Protein AF-A0A2X2J0G3-F1 (afdb_monomer)

Mean predicted aligned error: 9.88 Å

Radius of gyration: 25.61 Å; Cα contacts (8 Å, |Δi|>4): 111; chains: 1; bounding box: 82×56×40 Å

Structure (mmCIF, N/CA/C/O backbone):
data_AF-A0A2X2J0G3-F1
#
_entry.id   AF-A0A2X2J0G3-F1
#
loop_
_atom_site.group_PDB
_atom_site.id
_atom_site.type_symbol
_atom_site.label_atom_id
_atom_site.label_alt_id
_atom_site.label_comp_id
_atom_site.label_asym_id
_atom_site.label_entity_id
_atom_site.label_seq_id
_atom_site.pdbx_PDB_ins_code
_atom_site.Cartn_x
_atom_site.Cartn_y
_atom_site.Cartn_z
_atom_site.occupancy
_atom_site.B_iso_or_equiv
_atom_site.auth_seq_id
_atom_site.auth_comp_id
_atom_site.auth_asym_id
_atom_site.auth_atom_id
_atom_site.pdbx_PDB_model_num
ATOM 1 N N . MET A 1 1 ? 67.180 36.452 11.946 1.00 42.09 1 MET A N 1
ATOM 2 C CA . MET A 1 1 ? 66.125 35.489 12.324 1.00 42.09 1 MET A CA 1
ATOM 3 C C . MET A 1 1 ? 64.955 35.719 11.372 1.00 42.09 1 MET A C 1
ATOM 5 O O . MET A 1 1 ? 64.201 36.657 11.573 1.00 42.09 1 MET A O 1
ATOM 9 N N . ALA A 1 2 ? 64.909 34.993 10.252 1.00 42.19 2 ALA A N 1
ATOM 10 C CA . ALA A 1 2 ? 63.891 35.178 9.214 1.00 42.19 2 ALA A CA 1
ATOM 11 C C . ALA A 1 2 ? 62.786 34.133 9.412 1.00 42.19 2 ALA A C 1
ATOM 13 O O . ALA A 1 2 ? 63.055 32.936 9.338 1.00 42.19 2 ALA A O 1
ATOM 14 N N . LEU A 1 3 ? 61.569 34.586 9.722 1.00 46.97 3 LEU A N 1
ATOM 15 C CA . LEU A 1 3 ? 60.388 33.729 9.814 1.00 46.97 3 LEU A CA 1
ATOM 16 C C . LEU A 1 3 ? 59.965 33.305 8.400 1.00 46.97 3 LEU A C 1
ATOM 18 O O . LEU A 1 3 ? 59.556 34.143 7.598 1.00 46.97 3 LEU A O 1
ATOM 22 N N . ALA A 1 4 ? 60.039 32.008 8.105 1.00 52.12 4 ALA A N 1
ATOM 23 C CA . ALA A 1 4 ? 59.418 31.426 6.922 1.00 52.12 4 ALA A CA 1
ATOM 24 C C . ALA A 1 4 ? 57.933 31.172 7.217 1.00 52.12 4 ALA A C 1
ATOM 26 O O . ALA A 1 4 ? 57.590 30.349 8.065 1.00 52.12 4 ALA A O 1
ATOM 27 N N . VAL A 1 5 ? 57.046 31.890 6.529 1.00 58.69 5 VAL A N 1
ATOM 28 C CA . VAL A 1 5 ? 55.603 31.637 6.584 1.00 58.69 5 VAL A CA 1
ATOM 29 C C . VAL A 1 5 ? 55.309 30.434 5.688 1.00 58.69 5 VAL A C 1
ATOM 31 O O . VAL A 1 5 ? 55.321 30.547 4.463 1.00 58.69 5 VAL A O 1
ATOM 34 N N . LEU A 1 6 ? 55.072 29.266 6.290 1.00 61.06 6 LEU A N 1
ATOM 35 C CA . LEU A 1 6 ? 54.539 28.104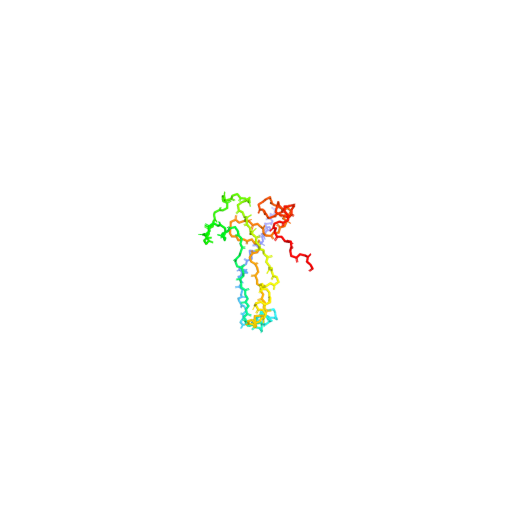 5.579 1.00 61.06 6 LEU A CA 1
ATOM 36 C C . LEU A 1 6 ? 53.076 28.393 5.205 1.00 61.06 6 LEU A C 1
ATOM 38 O O . LEU A 1 6 ? 52.182 28.336 6.048 1.00 61.06 6 LEU A O 1
ATOM 42 N N . GLY A 1 7 ? 52.831 28.728 3.939 1.00 58.75 7 GLY A N 1
ATOM 43 C CA . GLY A 1 7 ? 51.483 28.875 3.399 1.00 58.75 7 GLY A CA 1
ATOM 44 C C . GLY A 1 7 ? 50.775 27.522 3.323 1.00 58.75 7 GLY A C 1
ATOM 45 O O . GLY A 1 7 ? 51.077 26.703 2.452 1.00 58.75 7 GLY A O 1
ATOM 46 N N . ILE A 1 8 ? 49.822 27.289 4.226 1.00 64.56 8 ILE A N 1
ATOM 47 C CA . ILE A 1 8 ? 48.930 26.126 4.189 1.00 64.56 8 ILE A CA 1
ATOM 48 C C . ILE A 1 8 ? 48.006 26.289 2.977 1.00 64.56 8 ILE A C 1
ATOM 50 O O . ILE A 1 8 ? 47.096 27.116 2.982 1.00 64.56 8 ILE A O 1
ATOM 54 N N . HIS A 1 9 ? 48.237 25.502 1.928 1.00 62.34 9 HIS A N 1
ATOM 55 C CA . HIS A 1 9 ? 47.316 25.412 0.799 1.00 62.34 9 HIS A CA 1
ATOM 56 C C . HIS A 1 9 ? 46.135 24.523 1.198 1.00 62.34 9 HIS A C 1
ATOM 58 O O . HIS A 1 9 ? 46.204 23.298 1.110 1.00 62.34 9 HIS A O 1
ATOM 64 N N . VAL A 1 10 ? 45.038 25.139 1.642 1.00 64.88 10 VAL A N 1
ATOM 65 C CA . VAL A 1 10 ? 43.746 24.454 1.748 1.00 64.88 10 VAL A CA 1
ATOM 66 C C . VAL A 1 10 ? 43.229 24.251 0.324 1.00 64.88 10 VAL A C 1
ATOM 68 O O . VAL A 1 10 ? 42.676 25.161 -0.288 1.00 64.88 10 VAL A O 1
ATOM 71 N N . GLY A 1 11 ? 43.459 23.065 -0.237 1.00 63.66 11 GLY A N 1
ATOM 72 C CA . GLY A 1 11 ? 42.864 22.667 -1.508 1.00 63.66 11 GLY A CA 1
ATOM 73 C C . GLY A 1 11 ? 41.356 22.508 -1.344 1.00 63.66 11 GLY A C 1
ATOM 74 O O . GLY A 1 11 ? 40.889 21.459 -0.907 1.00 63.66 11 GLY A O 1
ATOM 75 N N . ALA A 1 12 ? 40.587 23.547 -1.671 1.00 68.38 12 ALA A N 1
ATOM 76 C CA . ALA A 1 12 ? 39.139 23.436 -1.789 1.00 68.38 12 ALA A CA 1
ATOM 77 C C . ALA A 1 12 ? 38.799 22.403 -2.879 1.00 68.38 12 ALA A C 1
ATOM 79 O O . ALA A 1 12 ? 39.356 22.452 -3.977 1.00 68.38 12 ALA A O 1
ATOM 80 N N . GLN A 1 13 ? 37.893 21.460 -2.596 1.00 68.81 13 GLN A N 1
ATOM 81 C CA . GLN A 1 13 ? 37.374 20.562 -3.628 1.00 68.81 13 GLN A CA 1
ATOM 82 C C . GLN A 1 13 ? 36.626 21.384 -4.685 1.00 68.81 13 GLN A C 1
ATOM 84 O O . GLN A 1 13 ? 35.538 21.894 -4.440 1.00 68.81 13 GLN A O 1
ATOM 89 N N . THR A 1 14 ? 37.210 21.512 -5.875 1.00 69.25 14 THR A N 1
ATOM 90 C CA . THR A 1 14 ? 36.686 22.324 -6.988 1.00 69.25 14 THR A CA 1
ATOM 91 C C . THR A 1 14 ? 35.613 21.622 -7.818 1.00 69.25 14 THR A C 1
ATOM 93 O O . THR A 1 14 ? 35.079 22.214 -8.755 1.00 69.25 14 THR A O 1
ATOM 96 N N . LYS A 1 15 ? 35.280 20.363 -7.511 1.00 77.00 15 LYS A N 1
ATOM 97 C CA . LYS A 1 15 ? 34.365 19.560 -8.324 1.00 77.00 15 LYS A CA 1
ATOM 98 C C . LYS A 1 15 ? 33.141 19.148 -7.515 1.00 77.00 15 LYS A C 1
ATOM 100 O O . LYS A 1 15 ? 33.214 18.244 -6.689 1.00 77.00 15 LYS A O 1
ATOM 105 N N . ALA A 1 16 ? 32.011 19.797 -7.785 1.00 80.12 16 ALA A N 1
ATOM 106 C CA . ALA A 1 16 ? 30.723 19.380 -7.249 1.00 80.12 16 ALA A CA 1
ATOM 107 C C . ALA A 1 16 ? 30.404 17.953 -7.726 1.00 80.12 16 ALA A C 1
ATOM 109 O O . ALA A 1 16 ? 30.372 17.680 -8.929 1.00 80.12 16 ALA A O 1
ATOM 110 N N . ILE A 1 17 ? 30.179 17.037 -6.783 1.00 84.62 17 ILE A N 1
ATOM 111 C CA . ILE A 1 17 ? 29.656 15.703 -7.078 1.00 84.62 17 ILE A CA 1
ATOM 112 C C . ILE A 1 17 ? 28.156 15.869 -7.309 1.00 84.62 17 ILE A C 1
ATOM 114 O O . ILE A 1 17 ? 27.369 15.915 -6.368 1.00 84.62 17 ILE A O 1
ATOM 118 N N . VAL A 1 18 ? 27.775 16.021 -8.574 1.00 88.69 18 VAL A N 1
ATOM 119 C CA . VAL A 1 18 ? 26.373 16.072 -8.991 1.00 88.69 18 VAL A CA 1
ATOM 120 C C . VAL A 1 18 ? 25.907 14.676 -9.410 1.00 88.69 18 VAL A C 1
ATOM 122 O O . VAL A 1 18 ? 26.701 13.913 -9.971 1.00 88.69 18 VAL A O 1
ATOM 125 N N . PRO A 1 19 ? 24.641 14.307 -9.159 1.00 88.12 19 PRO A N 1
ATOM 126 C CA . PRO A 1 19 ? 24.102 13.049 -9.653 1.00 88.12 19 PRO A CA 1
ATOM 127 C C . PRO A 1 19 ? 24.130 13.043 -11.187 1.00 88.12 19 PRO A C 1
ATOM 129 O O . PRO A 1 19 ? 23.548 13.912 -11.831 1.00 88.12 19 PRO A O 1
ATOM 132 N N . VAL A 1 20 ? 24.811 12.055 -11.774 1.00 89.00 20 VAL A N 1
ATOM 133 C CA . VAL A 1 20 ? 24.823 11.821 -13.224 1.00 89.00 20 VAL A CA 1
ATOM 134 C C . VAL A 1 20 ? 23.826 10.699 -13.535 1.00 89.00 20 VAL A C 1
ATOM 136 O O . VAL A 1 20 ? 24.036 9.573 -13.076 1.00 89.00 20 VAL A O 1
ATOM 139 N N . PRO A 1 21 ? 22.742 10.961 -14.286 1.00 89.56 21 PRO A N 1
ATOM 140 C CA . PRO A 1 21 ? 21.782 9.925 -14.653 1.00 89.56 21 PRO A CA 1
ATOM 141 C C . PRO A 1 21 ? 22.408 8.839 -15.537 1.00 89.56 21 PRO A C 1
ATOM 143 O O . PRO A 1 21 ? 23.242 9.120 -16.398 1.00 89.56 21 PRO A O 1
ATOM 146 N N . SER A 1 22 ? 21.962 7.592 -15.372 1.00 92.31 22 SER A N 1
ATOM 147 C CA . SER A 1 22 ? 22.320 6.510 -16.295 1.00 92.31 22 SER A CA 1
ATOM 148 C C . SER A 1 22 ? 21.475 6.582 -17.568 1.00 92.31 22 SER A C 1
ATOM 150 O O . SER A 1 22 ? 20.262 6.764 -17.501 1.00 92.31 22 SER A O 1
ATOM 152 N N . VAL A 1 23 ? 22.097 6.343 -18.725 1.00 95.44 23 VAL A N 1
ATOM 153 C CA . VAL A 1 23 ? 21.408 6.231 -20.027 1.00 95.44 23 VAL A CA 1
ATOM 154 C C . VAL A 1 23 ? 20.881 4.819 -20.319 1.00 95.44 23 VAL A C 1
ATOM 156 O O . VAL A 1 23 ? 20.272 4.583 -21.358 1.00 95.44 23 VAL A O 1
ATOM 159 N N . ARG A 1 24 ? 21.140 3.847 -19.433 1.00 95.94 24 ARG A N 1
ATOM 160 C CA . ARG A 1 24 ? 20.669 2.458 -19.560 1.00 95.94 24 ARG A CA 1
ATOM 161 C C . ARG A 1 24 ? 20.148 1.937 -18.219 1.00 95.94 24 ARG A C 1
ATOM 163 O O . ARG A 1 24 ? 20.749 2.245 -17.186 1.00 95.94 24 ARG A O 1
ATOM 170 N N . PRO A 1 25 ? 19.086 1.114 -18.209 1.00 96.62 25 PRO A N 1
ATOM 171 C CA . PRO A 1 25 ? 18.584 0.527 -16.977 1.00 96.62 25 PRO A CA 1
ATOM 172 C C . PRO A 1 25 ? 19.587 -0.481 -16.411 1.00 96.62 25 PRO A C 1
ATOM 174 O O . PRO A 1 25 ? 20.172 -1.268 -17.161 1.00 96.62 25 PRO A O 1
ATOM 177 N N . ASN A 1 26 ? 19.768 -0.493 -15.092 1.00 96.00 26 ASN A N 1
ATOM 178 C CA . ASN A 1 26 ? 20.514 -1.533 -14.383 1.00 96.00 26 ASN A CA 1
ATOM 179 C C . ASN A 1 26 ? 19.727 -2.863 -14.347 1.00 96.00 26 ASN A C 1
ATOM 181 O O . ASN A 1 26 ? 18.612 -2.956 -14.860 1.00 96.00 26 ASN A O 1
ATOM 185 N N . ALA A 1 27 ? 20.307 -3.916 -13.763 1.00 97.56 27 ALA A N 1
ATOM 186 C CA . ALA A 1 27 ? 19.674 -5.238 -13.722 1.00 97.56 27 ALA A CA 1
ATOM 187 C C . ALA A 1 27 ? 18.296 -5.235 -13.031 1.00 97.56 27 ALA A C 1
ATOM 189 O O . ALA A 1 27 ? 17.370 -5.863 -13.537 1.00 97.56 27 ALA A O 1
ATOM 190 N N . TYR A 1 28 ? 18.133 -4.475 -11.947 1.00 97.06 28 TYR A N 1
ATOM 191 C CA . TYR A 1 28 ? 16.878 -4.376 -11.196 1.00 97.06 28 TYR A CA 1
ATOM 192 C C . TYR A 1 28 ? 15.804 -3.591 -11.951 1.00 97.06 28 TYR A C 1
ATOM 194 O O . TYR A 1 28 ? 14.652 -4.007 -12.003 1.00 97.06 28 TYR A O 1
ATOM 202 N N . GLN A 1 29 ? 16.189 -2.495 -12.607 1.00 97.12 29 GLN A N 1
ATOM 203 C CA . GLN A 1 29 ? 15.285 -1.731 -13.470 1.00 97.12 29 GLN A CA 1
ATOM 204 C C . GLN A 1 29 ? 14.810 -2.581 -14.653 1.00 97.12 29 GLN A C 1
ATOM 206 O O . GLN A 1 29 ? 13.631 -2.561 -14.988 1.00 97.12 29 GLN A O 1
ATOM 211 N N . ARG A 1 30 ? 15.700 -3.383 -15.258 1.00 97.81 30 ARG A N 1
ATOM 212 C CA . ARG A 1 30 ? 15.311 -4.340 -16.307 1.00 97.81 30 ARG A CA 1
ATOM 213 C C . ARG A 1 30 ? 14.359 -5.408 -15.779 1.00 97.81 30 ARG A C 1
ATOM 215 O O . ARG A 1 30 ? 13.375 -5.692 -16.450 1.00 97.81 30 ARG A O 1
ATOM 222 N N . ALA A 1 31 ? 14.613 -5.948 -14.587 1.00 97.19 31 ALA A N 1
ATOM 223 C CA . ALA A 1 31 ? 13.713 -6.908 -13.953 1.00 97.19 31 ALA A CA 1
ATOM 224 C C . ALA A 1 31 ? 12.321 -6.304 -13.708 1.00 97.19 31 ALA A C 1
ATOM 226 O O . ALA A 1 31 ? 11.326 -6.951 -14.007 1.00 97.19 31 ALA A O 1
ATOM 227 N N . GLN A 1 32 ? 12.232 -5.052 -13.248 1.00 96.44 32 GLN A N 1
ATOM 228 C CA . GLN A 1 32 ? 10.953 -4.355 -13.076 1.00 96.44 32 GLN A CA 1
ATOM 229 C C . GLN A 1 32 ? 10.238 -4.107 -14.416 1.00 96.44 32 GLN A C 1
ATOM 231 O O . GLN A 1 32 ? 9.037 -4.336 -14.521 1.00 96.44 32 GLN A O 1
ATOM 236 N N . ILE A 1 33 ? 10.969 -3.695 -15.458 1.00 96.94 33 ILE A N 1
ATOM 237 C CA . ILE A 1 33 ? 10.431 -3.533 -16.822 1.00 96.94 33 ILE A CA 1
ATOM 238 C C . ILE A 1 33 ? 9.913 -4.868 -17.384 1.00 96.94 33 ILE A C 1
ATOM 240 O O . ILE A 1 33 ? 8.963 -4.889 -18.173 1.00 96.94 33 ILE A O 1
ATOM 244 N N . ASP A 1 34 ? 10.528 -5.989 -17.012 1.00 97.56 34 ASP A N 1
ATOM 245 C CA . ASP A 1 34 ? 10.092 -7.321 -17.429 1.00 97.56 34 ASP A CA 1
ATOM 246 C C . ASP A 1 34 ? 8.757 -7.730 -16.790 1.00 97.56 34 ASP A C 1
ATOM 248 O O . ASP A 1 34 ? 7.936 -8.357 -17.453 1.00 97.56 34 ASP A O 1
ATOM 252 N N . GLN A 1 35 ? 8.468 -7.262 -15.567 1.00 97.12 35 GLN A N 1
ATOM 253 C CA . GLN A 1 35 ? 7.183 -7.504 -14.894 1.00 97.12 35 GLN A CA 1
ATOM 254 C C . GLN A 1 35 ? 5.976 -6.860 -15.608 1.00 97.12 35 GLN A C 1
ATOM 256 O O . GLN A 1 35 ? 4.841 -7.261 -15.366 1.00 97.12 35 GLN A O 1
ATOM 261 N N . LYS A 1 36 ? 6.192 -5.883 -16.501 1.00 96.44 36 LYS A N 1
ATOM 262 C CA . LYS A 1 36 ? 5.162 -5.136 -17.254 1.00 96.44 36 LYS A CA 1
ATOM 263 C C . LYS A 1 36 ? 4.165 -4.375 -16.378 1.00 96.44 36 LYS A C 1
ATOM 265 O O . LYS A 1 36 ? 4.310 -3.167 -16.232 1.00 96.44 36 LYS A O 1
ATOM 270 N N . TYR A 1 37 ? 3.150 -5.049 -15.842 1.00 97.38 37 TYR A N 1
ATOM 271 C CA . TYR A 1 37 ? 2.046 -4.429 -15.114 1.00 97.38 37 TYR A CA 1
ATOM 272 C C . TYR A 1 37 ? 1.719 -5.185 -13.823 1.00 97.38 37 TYR A C 1
ATOM 274 O O . TYR A 1 37 ? 1.890 -6.403 -13.713 1.00 97.38 37 TYR A O 1
ATOM 282 N N . GLY A 1 38 ? 1.246 -4.430 -12.835 1.00 97.50 38 GLY A N 1
ATOM 283 C CA . GLY A 1 38 ? 0.934 -4.907 -11.494 1.00 97.50 38 GLY A CA 1
ATOM 284 C C . GLY A 1 38 ? -0.229 -4.143 -10.868 1.00 97.50 38 GLY A C 1
ATOM 285 O O . GLY A 1 38 ? -0.807 -3.258 -11.499 1.00 97.50 38 GLY A O 1
ATOM 286 N N . MET A 1 39 ? -0.549 -4.478 -9.620 1.00 98.19 39 MET A N 1
ATOM 287 C CA . MET A 1 39 ? -1.579 -3.808 -8.822 1.00 98.19 39 MET A CA 1
ATOM 288 C C . MET A 1 39 ? -0.953 -2.862 -7.797 1.00 98.19 39 MET A C 1
ATOM 290 O O . MET A 1 39 ? 0.044 -3.207 -7.163 1.00 98.19 39 MET A O 1
ATOM 294 N N . PHE A 1 40 ? -1.578 -1.710 -7.575 1.00 98.12 40 PHE A N 1
ATOM 295 C CA . PHE A 1 40 ? -1.259 -0.821 -6.462 1.00 98.12 40 PHE A CA 1
ATOM 296 C C . PHE A 1 40 ? -2.483 -0.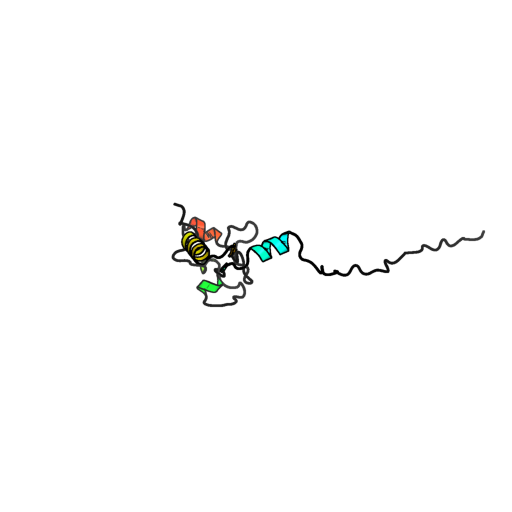726 -5.548 1.00 98.12 40 PHE A C 1
ATOM 298 O O . PHE A 1 40 ? -3.546 -0.297 -5.988 1.00 98.12 40 PHE A O 1
ATOM 305 N N . VAL A 1 41 ? -2.353 -1.180 -4.303 1.00 97.62 41 VAL A N 1
ATOM 306 C CA . VAL A 1 41 ? -3.467 -1.308 -3.356 1.00 97.62 41 VAL A CA 1
ATOM 307 C C . VAL A 1 41 ? -3.408 -0.155 -2.358 1.00 97.62 41 VAL A C 1
ATOM 309 O O . VAL A 1 41 ? -2.587 -0.167 -1.439 1.00 97.62 41 VAL A O 1
ATOM 312 N N . HIS A 1 42 ? -4.290 0.828 -2.548 1.00 97.38 42 HIS A N 1
ATOM 313 C CA . HIS A 1 42 ? -4.609 1.827 -1.529 1.00 97.38 42 HIS A CA 1
ATOM 314 C C . HIS A 1 42 ? -5.747 1.296 -0.669 1.00 97.38 42 HIS A C 1
ATOM 316 O O . HIS A 1 42 ? -6.884 1.172 -1.118 1.00 97.38 42 HIS A O 1
ATOM 322 N N . PHE A 1 43 ? -5.420 0.968 0.569 1.00 95.38 43 PHE A N 1
ATOM 323 C CA . PHE A 1 43 ? -6.373 0.536 1.572 1.00 95.38 43 PHE A CA 1
ATOM 324 C C . PHE A 1 43 ? -5.849 0.998 2.921 1.00 95.38 43 PHE A C 1
ATOM 326 O O . PHE A 1 43 ? -4.657 0.875 3.177 1.00 95.38 43 PHE A O 1
ATOM 333 N N . GLY A 1 44 ? -6.704 1.551 3.769 1.00 94.31 44 GLY A N 1
ATOM 334 C CA . GLY A 1 44 ? -6.270 2.031 5.072 1.00 94.31 44 GLY A CA 1
ATOM 335 C C . GLY A 1 44 ? -7.244 3.028 5.653 1.00 94.31 44 GLY A C 1
ATOM 336 O O . GLY A 1 44 ? -8.430 3.007 5.333 1.00 94.31 44 GLY A O 1
ATOM 337 N N . MET A 1 45 ? -6.734 3.906 6.508 1.00 95.38 45 MET A N 1
ATOM 338 C CA . MET A 1 45 ? -7.540 4.859 7.261 1.00 95.38 45 MET A CA 1
ATOM 339 C C . MET A 1 45 ? -8.472 5.665 6.338 1.00 95.38 45 MET A C 1
ATOM 341 O O . MET A 1 45 ? -9.683 5.708 6.539 1.00 95.38 45 MET A O 1
ATOM 345 N N . ASN A 1 46 ? -7.915 6.203 5.257 1.00 96.44 46 ASN A N 1
ATOM 346 C CA . ASN A 1 46 ? -8.614 6.959 4.218 1.00 96.44 46 ASN A CA 1
ATOM 347 C C . ASN A 1 46 ? -9.872 6.255 3.659 1.00 96.44 46 ASN A C 1
ATOM 349 O O . ASN A 1 46 ? -10.892 6.906 3.436 1.00 96.44 46 ASN A O 1
ATOM 353 N N . THR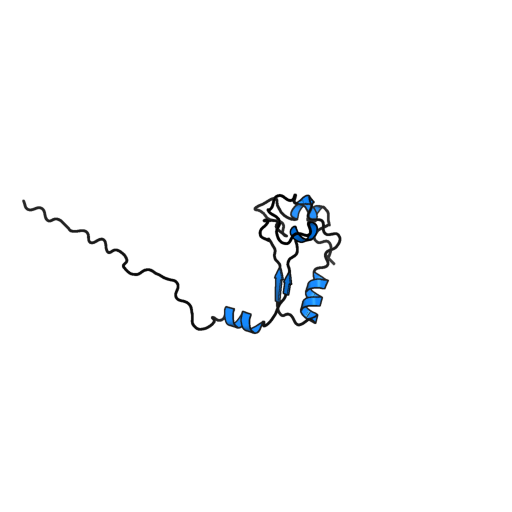 A 1 47 ? -9.851 4.921 3.528 1.00 95.69 47 THR A N 1
ATOM 354 C CA . THR A 1 47 ? -10.993 4.116 3.055 1.00 95.69 47 THR A CA 1
ATOM 355 C C . THR A 1 47 ? -12.216 4.234 3.970 1.00 95.69 47 THR A C 1
ATOM 357 O O . THR A 1 47 ? -13.343 4.242 3.488 1.00 95.69 47 THR A O 1
ATOM 360 N N . PHE A 1 48 ? -12.015 4.347 5.285 1.00 94.56 48 PHE A N 1
ATOM 361 C CA . PHE A 1 48 ? -13.106 4.401 6.269 1.00 94.56 48 PHE A CA 1
ATOM 362 C C . PHE A 1 48 ? -13.648 5.809 6.502 1.00 94.56 48 PHE A C 1
ATOM 364 O O . PHE A 1 48 ? -14.648 5.975 7.197 1.00 94.56 48 PHE A O 1
ATOM 371 N N . HIS A 1 49 ? -12.992 6.816 5.927 1.00 95.69 49 HIS A N 1
ATOM 372 C CA . HIS A 1 49 ? -13.382 8.219 6.059 1.00 95.69 49 HIS A CA 1
ATOM 373 C C . HIS A 1 49 ? -13.815 8.839 4.737 1.00 95.69 49 HIS A C 1
ATOM 375 O O . HIS A 1 49 ? -14.123 10.025 4.730 1.00 95.69 49 HIS A O 1
ATOM 381 N N . ASP A 1 50 ? -13.861 8.049 3.658 1.00 96.62 50 ASP A N 1
ATOM 382 C CA . ASP A 1 50 ? -14.220 8.498 2.307 1.00 96.62 50 ASP A CA 1
ATOM 383 C C . ASP A 1 50 ? -13.400 9.725 1.874 1.00 96.62 50 ASP A C 1
ATOM 385 O O . ASP A 1 50 ? -13.906 10.745 1.405 1.00 96.62 50 ASP A O 1
ATOM 389 N N . GLN A 1 51 ? -12.095 9.659 2.141 1.00 96.75 51 GLN A N 1
ATOM 390 C CA . GLN A 1 51 ? -11.169 10.757 1.904 1.00 96.75 51 GLN A CA 1
ATOM 391 C C . GLN A 1 51 ? -9.934 10.240 1.201 1.00 96.75 51 GLN A C 1
ATOM 393 O O . GLN A 1 51 ? -9.256 9.358 1.710 1.00 96.75 51 GLN A O 1
ATOM 398 N N . GLU A 1 52 ? -9.585 10.864 0.080 1.00 97.19 52 GLU A N 1
ATOM 399 C CA . GLU A 1 52 ? -8.314 10.604 -0.592 1.00 97.19 52 GLU A CA 1
ATOM 400 C C . GLU A 1 52 ? -7.145 10.871 0.355 1.00 97.19 52 GLU A C 1
ATOM 402 O O . GLU A 1 52 ? -6.204 10.079 0.399 1.00 97.19 52 GLU A O 1
ATOM 407 N N . TRP A 1 53 ? -7.205 11.994 1.090 1.00 97.38 53 TRP A N 1
ATOM 408 C CA . TRP A 1 53 ? -6.149 12.448 1.987 1.00 97.38 53 TRP A CA 1
ATOM 409 C C . TRP A 1 53 ? -6.678 12.902 3.357 1.00 97.38 53 TRP A C 1
ATOM 411 O O . TRP A 1 53 ? -7.238 13.990 3.481 1.00 97.38 53 TRP A O 1
ATOM 421 N N . THR A 1 54 ? -6.465 12.097 4.404 1.00 94.44 54 THR A N 1
ATOM 422 C CA . THR A 1 54 ? -6.591 12.526 5.810 1.00 94.44 54 THR A CA 1
ATOM 423 C C . THR A 1 54 ? -5.286 13.141 6.343 1.00 94.44 54 THR A C 1
ATOM 425 O O . THR A 1 54 ? -4.191 12.859 5.861 1.00 94.44 54 THR A O 1
ATOM 428 N N . ASP A 1 55 ? -5.389 13.984 7.368 1.00 95.50 55 ASP A N 1
ATOM 429 C CA . ASP A 1 55 ? -4.274 14.749 7.953 1.00 95.50 55 ASP A CA 1
ATOM 430 C C . ASP A 1 55 ? -3.579 14.055 9.142 1.00 95.50 55 ASP A C 1
ATOM 432 O O . ASP A 1 55 ? -2.695 14.636 9.767 1.00 95.50 55 ASP A O 1
ATOM 436 N N . GLY A 1 56 ? -3.980 12.823 9.474 1.00 94.56 56 GLY A N 1
ATOM 437 C CA . GLY A 1 56 ? -3.477 12.084 10.638 1.00 94.56 56 GLY A CA 1
ATOM 438 C C . GLY A 1 56 ? -4.190 12.395 11.961 1.00 94.56 56 GLY A C 1
ATOM 439 O O . GLY A 1 56 ? -3.828 11.829 12.986 1.00 94.56 56 GLY A O 1
ATOM 440 N N . SER A 1 57 ? -5.225 13.245 11.967 1.00 95.44 57 SER A N 1
ATOM 441 C CA . SER A 1 57 ? -6.010 13.551 13.180 1.00 95.44 57 SER A CA 1
ATOM 442 C C . SER A 1 57 ? -7.062 12.493 13.534 1.00 95.44 57 SER A C 1
ATOM 444 O O . SER A 1 57 ? -7.655 12.525 14.616 1.00 95.44 57 SER A O 1
ATOM 446 N N . LYS A 1 58 ? -7.345 11.568 12.612 1.00 95.44 58 LYS A N 1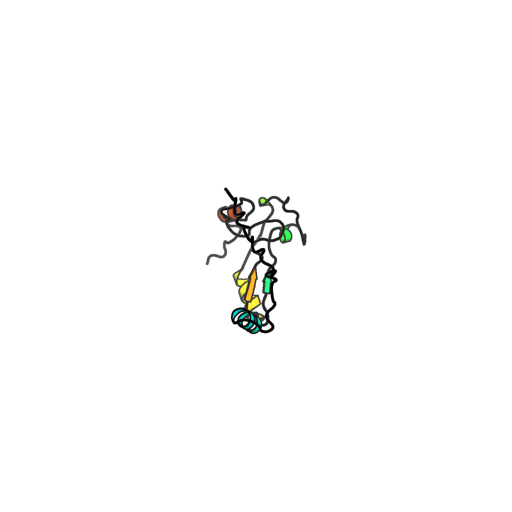
ATOM 447 C CA . LYS A 1 58 ? -8.383 10.549 12.779 1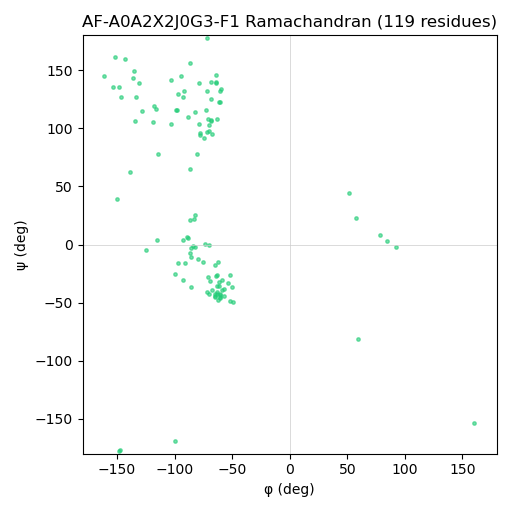.00 95.44 58 LYS A CA 1
ATOM 448 C C . LYS A 1 58 ? -7.932 9.515 13.816 1.00 95.44 58 LYS A C 1
ATOM 450 O O . LYS A 1 58 ? -6.810 9.035 13.723 1.00 95.44 58 LYS A O 1
ATOM 455 N N . PRO A 1 59 ? -8.764 9.134 14.800 1.00 94.31 59 PRO A N 1
ATOM 456 C CA . PRO A 1 59 ? -8.355 8.142 15.790 1.00 94.31 59 PRO A CA 1
ATOM 457 C C . PRO A 1 59 ? -8.101 6.772 15.147 1.00 94.31 59 PRO A C 1
ATOM 459 O O . PRO A 1 59 ? -8.914 6.323 14.338 1.00 94.31 59 PRO A O 1
ATOM 462 N N . ALA A 1 60 ? -7.049 6.062 15.569 1.00 92.75 60 ALA A N 1
ATOM 463 C CA . ALA A 1 60 ? -6.736 4.706 15.087 1.00 92.75 60 ALA A CA 1
ATOM 464 C C . ALA A 1 60 ? -7.925 3.735 15.225 1.00 92.75 60 ALA A C 1
ATOM 466 O O . ALA A 1 60 ? -8.153 2.881 14.373 1.00 92.75 60 ALA A O 1
ATOM 467 N N . SER A 1 61 ? -8.750 3.920 16.261 1.00 91.00 61 SER A N 1
ATOM 468 C CA . SER A 1 61 ? -9.969 3.139 16.508 1.00 91.00 61 SER A CA 1
ATOM 469 C C . SER A 1 61 ? -11.040 3.258 15.417 1.00 91.00 61 SER A C 1
ATOM 471 O O . SER A 1 61 ? -11.962 2.443 15.389 1.00 91.00 61 SER A O 1
ATOM 473 N N . THR A 1 62 ? -10.940 4.252 14.531 1.00 92.50 62 THR A N 1
ATOM 474 C CA . THR A 1 62 ? -11.873 4.450 13.411 1.00 92.50 62 THR A CA 1
ATOM 475 C C . THR A 1 62 ? -11.503 3.650 12.162 1.00 92.50 62 THR A C 1
ATOM 477 O O . THR A 1 62 ? -12.331 3.524 11.263 1.00 92.50 62 THR A O 1
ATOM 480 N N . TYR A 1 63 ? -10.309 3.052 12.113 1.00 91.94 63 TYR A N 1
ATOM 481 C CA . TYR A 1 63 ? -10.004 2.013 11.135 1.00 91.94 63 TYR A CA 1
ATOM 482 C C . TYR A 1 63 ? -10.789 0.746 11.518 1.00 91.94 63 TYR A C 1
ATOM 484 O O . TYR A 1 63 ? -10.528 0.106 12.538 1.00 91.94 63 TYR A O 1
ATOM 492 N N . ALA A 1 64 ? -11.822 0.427 10.735 1.00 87.88 64 ALA A N 1
ATOM 493 C CA . ALA A 1 64 ? -12.853 -0.537 11.123 1.00 87.88 64 ALA A CA 1
ATOM 494 C C . ALA A 1 64 ? -13.273 -1.461 9.965 1.00 87.88 64 ALA A C 1
ATOM 496 O O . ALA A 1 64 ? -14.439 -1.453 9.558 1.00 87.88 64 ALA A O 1
ATOM 497 N N . PRO A 1 65 ? -12.352 -2.276 9.421 1.00 87.44 65 PRO A N 1
ATOM 498 C CA . PRO A 1 65 ? -12.719 -3.282 8.432 1.00 87.44 65 PRO A CA 1
ATOM 499 C C . PRO A 1 65 ? -13.736 -4.275 9.003 1.00 87.44 65 PRO A C 1
ATOM 501 O O . PRO A 1 65 ? -13.571 -4.778 10.114 1.00 87.44 65 PRO A O 1
ATOM 504 N N . SER A 1 66 ? -14.786 -4.566 8.234 1.00 83.31 66 SER A N 1
ATOM 505 C CA . SER A 1 66 ? -15.788 -5.581 8.585 1.00 83.31 66 SER A CA 1
ATOM 506 C C . SER A 1 66 ? -15.372 -6.987 8.150 1.00 83.31 66 SER A C 1
ATOM 508 O O . SER A 1 66 ? -15.632 -7.948 8.868 1.00 83.31 66 SER A O 1
ATOM 510 N N . ALA A 1 67 ? -14.709 -7.104 6.998 1.00 80.69 67 ALA A N 1
ATOM 511 C CA . ALA A 1 67 ? -14.099 -8.327 6.491 1.00 80.69 67 ALA A CA 1
ATOM 512 C C . ALA A 1 67 ? -12.936 -7.969 5.552 1.00 80.69 67 ALA A C 1
ATOM 514 O O . ALA A 1 67 ? -13.076 -7.086 4.704 1.00 80.69 67 ALA A O 1
ATOM 515 N N . ILE A 1 68 ? -11.798 -8.653 5.694 1.00 85.38 68 ILE A N 1
ATOM 516 C CA . ILE A 1 68 ? -10.643 -8.526 4.797 1.00 85.38 68 ILE A CA 1
ATOM 517 C C . ILE A 1 68 ? -10.233 -9.926 4.344 1.00 85.38 68 ILE A C 1
ATOM 519 O O . ILE A 1 68 ? -9.735 -10.719 5.137 1.00 85.38 68 ILE A O 1
ATOM 523 N N . GLU A 1 69 ? -10.363 -10.188 3.045 1.00 89.31 69 GLU A N 1
ATOM 524 C CA . GLU A 1 69 ? -9.943 -11.439 2.410 1.00 89.31 69 GLU A CA 1
ATOM 525 C C . GLU A 1 69 ? -8.786 -11.177 1.439 1.00 89.31 69 GLU A C 1
ATOM 527 O O . GLU A 1 69 ? -8.960 -11.122 0.223 1.00 89.31 69 GLU A O 1
ATOM 532 N N . VAL A 1 70 ? -7.565 -11.018 1.962 1.00 90.19 70 VAL A N 1
ATOM 533 C CA . VAL A 1 70 ? -6.378 -10.691 1.139 1.00 90.19 70 VAL A CA 1
ATOM 534 C C . VAL A 1 70 ? -6.113 -11.754 0.063 1.00 90.19 70 VAL A C 1
ATOM 536 O O . VAL A 1 70 ? -5.647 -11.427 -1.031 1.00 90.19 70 VAL A O 1
ATOM 539 N N . LYS A 1 71 ? -6.470 -13.023 0.323 1.00 93.75 71 LYS A N 1
ATOM 540 C CA . LYS A 1 71 ? -6.405 -14.104 -0.677 1.00 93.75 71 LYS A CA 1
ATOM 541 C C . LYS A 1 71 ? -7.232 -13.755 -1.923 1.00 93.75 71 LYS A C 1
ATOM 543 O O . LYS A 1 71 ? -6.775 -14.012 -3.032 1.00 93.75 71 LYS A O 1
ATOM 548 N N . GLN A 1 72 ? -8.396 -13.122 -1.763 1.00 95.62 72 GLN A N 1
ATOM 549 C CA . GLN A 1 72 ? -9.239 -12.710 -2.887 1.00 95.62 72 GLN A CA 1
ATOM 550 C C . GLN A 1 72 ? -8.577 -11.606 -3.723 1.00 95.62 72 GLN A C 1
ATOM 552 O O . GLN A 1 72 ? -8.626 -11.676 -4.953 1.00 95.62 72 GLN A O 1
ATOM 557 N N . TRP A 1 73 ? -7.890 -10.644 -3.097 1.00 95.56 73 TRP A N 1
ATOM 558 C CA . TRP A 1 73 ? -7.150 -9.595 -3.815 1.00 95.56 73 TRP A CA 1
ATOM 559 C C . TRP A 1 73 ? -6.027 -10.191 -4.665 1.00 95.56 73 TRP A C 1
ATOM 561 O O . TRP A 1 73 ? -5.907 -9.885 -5.852 1.00 95.56 73 TRP A O 1
ATOM 571 N N . VAL A 1 74 ? -5.239 -11.093 -4.070 1.00 96.50 74 VAL A N 1
ATOM 572 C CA . VAL A 1 74 ? -4.118 -11.761 -4.745 1.00 96.50 74 VAL A CA 1
ATOM 573 C C . VAL A 1 74 ? -4.606 -12.649 -5.890 1.00 96.50 74 VAL A C 1
ATOM 575 O O . VAL A 1 74 ? -4.048 -12.584 -6.987 1.00 96.50 74 VAL A O 1
ATOM 578 N N . SER A 1 75 ? -5.657 -13.446 -5.671 1.00 97.81 75 SER A N 1
ATOM 579 C CA . SER A 1 75 ? -6.250 -14.285 -6.721 1.00 97.81 75 SER A CA 1
ATOM 580 C C . SER A 1 75 ? -6.765 -13.443 -7.884 1.00 97.81 75 SER A C 1
ATOM 582 O O . SER A 1 75 ? -6.416 -13.721 -9.027 1.00 97.81 75 SER A O 1
ATOM 584 N N . THR A 1 76 ? -7.482 -12.352 -7.600 1.00 97.88 76 THR A N 1
ATOM 585 C CA . THR A 1 76 ? -7.995 -11.435 -8.631 1.00 97.88 76 THR A CA 1
ATOM 586 C C . THR A 1 76 ? -6.861 -10.806 -9.443 1.00 97.88 76 THR A C 1
ATOM 588 O O . THR A 1 76 ? -6.913 -10.786 -10.671 1.00 97.88 76 THR A O 1
ATOM 591 N N . ALA A 1 77 ? -5.799 -10.327 -8.785 1.00 97.75 77 ALA A N 1
ATOM 592 C CA . ALA A 1 77 ? -4.636 -9.762 -9.472 1.00 97.75 77 ALA A CA 1
ATOM 593 C C . ALA A 1 77 ? -3.962 -10.796 -10.390 1.00 97.75 77 ALA A C 1
ATOM 595 O O . ALA A 1 77 ? -3.622 -10.499 -11.538 1.00 97.75 77 ALA A O 1
ATOM 596 N N . LYS A 1 78 ? -3.808 -12.031 -9.899 1.00 97.75 78 LYS A N 1
ATOM 597 C CA . LYS A 1 78 ? -3.220 -13.138 -10.656 1.00 97.75 78 LYS A CA 1
ATOM 598 C C . LYS A 1 78 ? -4.074 -13.531 -11.862 1.00 97.75 78 LYS A C 1
ATOM 600 O O . LYS A 1 78 ? -3.522 -13.718 -12.944 1.00 97.75 78 LYS A O 1
ATOM 605 N N . GLU A 1 79 ? -5.391 -13.634 -11.695 1.00 98.31 79 GLU A N 1
ATOM 606 C CA . GLU A 1 79 ? -6.348 -13.916 -12.776 1.00 98.31 79 GLU A CA 1
ATOM 607 C C . GLU A 1 79 ? -6.356 -12.805 -13.833 1.00 98.31 79 GLU A C 1
ATOM 609 O O . GLU A 1 79 ? -6.398 -13.089 -15.027 1.00 98.31 79 GLU A O 1
ATOM 614 N N . ALA A 1 80 ? -6.188 -11.547 -13.414 1.00 97.94 80 ALA A N 1
ATOM 615 C CA . ALA A 1 80 ? -5.996 -10.403 -14.304 1.00 97.94 80 ALA A CA 1
ATOM 616 C C . ALA A 1 80 ? -4.598 -10.352 -14.963 1.00 97.94 80 ALA A C 1
ATOM 618 O O . ALA A 1 80 ? -4.305 -9.416 -15.708 1.00 97.94 80 ALA A O 1
ATOM 619 N N . GLY A 1 81 ? -3.715 -11.321 -14.687 1.00 97.75 81 GLY A N 1
ATOM 620 C CA . GLY A 1 81 ? -2.375 -11.466 -15.270 1.00 97.75 81 GLY A CA 1
ATOM 621 C C . GLY A 1 81 ? -1.293 -10.540 -14.695 1.00 97.75 81 GLY A C 1
ATOM 622 O O . GLY A 1 81 ? -0.174 -10.512 -15.219 1.00 97.75 81 GLY A O 1
ATOM 623 N N . MET A 1 82 ? -1.599 -9.814 -13.617 1.00 98.38 82 MET A N 1
ATOM 624 C CA . MET A 1 82 ? -0.664 -8.907 -12.947 1.00 98.38 82 MET A CA 1
ATOM 625 C C . MET A 1 82 ? 0.517 -9.680 -12.353 1.00 98.38 82 MET A C 1
ATOM 627 O O . MET A 1 82 ? 0.350 -10.766 -11.794 1.00 98.38 82 MET A O 1
ATOM 631 N N . LYS A 1 83 ? 1.728 -9.124 -12.470 1.00 97.88 83 LYS A N 1
ATOM 632 C CA . LYS A 1 83 ? 2.963 -9.818 -12.058 1.00 97.88 83 LYS A CA 1
ATOM 633 C C . LYS A 1 83 ? 3.461 -9.454 -10.666 1.00 97.88 83 LYS A C 1
ATOM 635 O O . LYS A 1 83 ? 4.281 -10.166 -10.096 1.00 97.88 83 LYS A O 1
ATOM 640 N N . TYR A 1 84 ? 2.954 -8.361 -10.115 1.00 97.31 84 TYR A N 1
ATOM 641 C CA . TYR A 1 84 ? 3.298 -7.888 -8.783 1.00 97.31 84 TYR A CA 1
ATOM 642 C C . TYR A 1 84 ? 2.138 -7.101 -8.178 1.00 97.31 84 TYR A C 1
ATOM 644 O O . TYR A 1 84 ? 1.253 -6.616 -8.887 1.00 97.31 84 TYR A O 1
ATOM 652 N N . MET A 1 85 ? 2.169 -6.957 -6.857 1.00 97.94 85 MET A N 1
ATOM 653 C CA .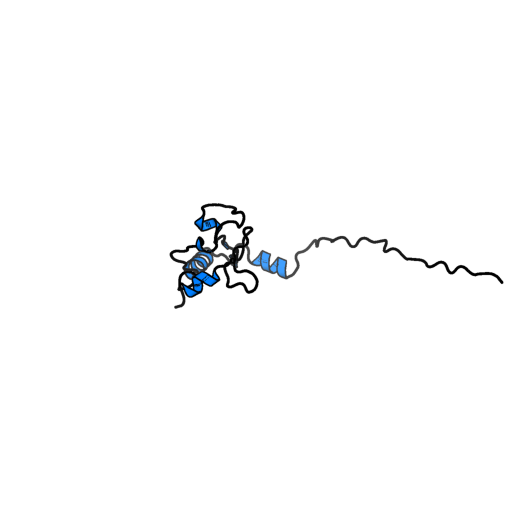 MET A 1 85 ? 1.269 -6.098 -6.098 1.00 97.94 85 MET A CA 1
ATOM 654 C C . MET A 1 85 ? 2.101 -5.242 -5.148 1.00 97.94 85 MET A C 1
ATOM 656 O O . MET A 1 85 ? 3.054 -5.738 -4.548 1.00 97.94 85 MET A O 1
ATOM 660 N N . ILE A 1 86 ? 1.744 -3.970 -5.010 1.00 97.75 86 ILE A N 1
ATOM 661 C CA . ILE A 1 86 ? 2.328 -3.061 -4.025 1.00 97.75 86 ILE A CA 1
ATOM 662 C C . ILE 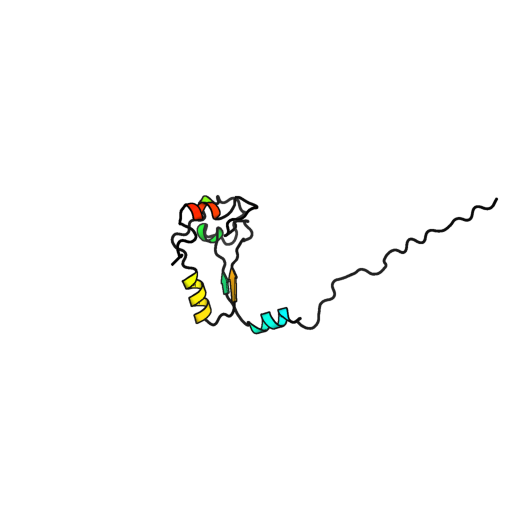A 1 86 ? 1.208 -2.618 -3.093 1.00 97.75 86 ILE A C 1
ATOM 664 O O . ILE A 1 86 ? 0.229 -2.023 -3.540 1.00 97.75 86 ILE A O 1
ATOM 668 N N . LEU A 1 87 ? 1.353 -2.928 -1.809 1.00 97.44 87 LEU A N 1
ATOM 669 C CA . LEU A 1 87 ? 0.457 -2.462 -0.759 1.00 97.44 87 LEU A CA 1
ATOM 670 C C . LEU A 1 87 ? 0.998 -1.158 -0.179 1.00 97.44 87 LEU A C 1
ATOM 672 O O . LEU A 1 87 ? 2.171 -1.083 0.192 1.00 97.44 87 LEU A O 1
ATOM 676 N N . VAL A 1 88 ? 0.133 -0.155 -0.047 1.00 97.75 88 VAL A N 1
ATOM 677 C CA . VAL A 1 88 ? 0.434 1.030 0.755 1.00 97.75 88 VAL A CA 1
ATOM 678 C C . VAL A 1 88 ? 0.323 0.645 2.225 1.00 97.75 88 VAL A C 1
ATOM 680 O O . VAL A 1 88 ? -0.751 0.678 2.811 1.00 97.75 88 VAL A O 1
ATOM 683 N N . THR A 1 89 ? 1.437 0.222 2.819 1.00 96.06 89 THR A N 1
ATOM 684 C CA . THR A 1 89 ? 1.462 -0.216 4.222 1.00 96.06 89 THR A CA 1
ATOM 685 C C . THR A 1 89 ? 1.301 0.949 5.196 1.00 96.06 89 THR A C 1
ATOM 687 O O . THR A 1 89 ? 0.804 0.754 6.301 1.00 96.06 89 THR A O 1
ATOM 690 N N . LYS A 1 90 ? 1.724 2.151 4.791 1.00 97.38 90 LYS A N 1
ATOM 691 C CA . LYS A 1 90 ? 1.502 3.426 5.478 1.00 97.38 90 LYS A CA 1
ATOM 692 C C . LYS A 1 90 ? 1.354 4.517 4.428 1.00 97.38 90 LYS A C 1
ATOM 694 O O . LYS A 1 90 ? 2.234 4.659 3.576 1.00 97.38 90 LYS A O 1
ATOM 699 N N . HIS A 1 91 ? 0.278 5.286 4.502 1.00 98.06 91 HIS A N 1
ATOM 700 C CA . HIS A 1 91 ? 0.041 6.412 3.605 1.00 98.06 91 HIS A CA 1
ATOM 701 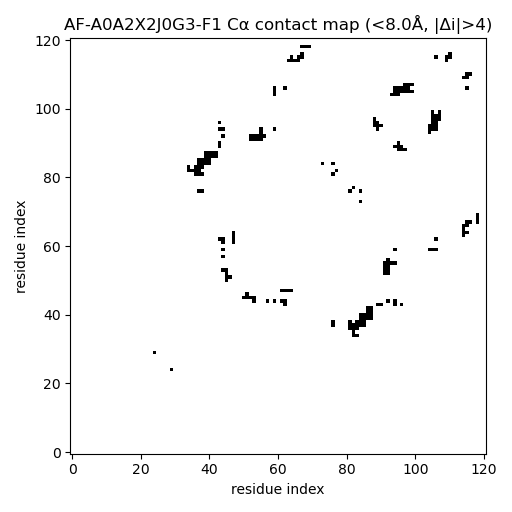C C . HIS A 1 91 ? 0.431 7.743 4.286 1.00 98.06 91 HIS A C 1
ATOM 703 O O . HIS A 1 91 ? 1.149 7.738 5.295 1.00 98.06 91 HIS A O 1
ATOM 709 N N . HIS A 1 92 ? 0.084 8.897 3.712 1.00 97.75 92 HIS A N 1
ATOM 710 C CA . HIS A 1 92 ? 0.576 10.197 4.198 1.00 97.75 92 HIS A CA 1
ATOM 711 C C . HIS A 1 92 ? 0.113 10.521 5.632 1.00 97.75 92 HIS A C 1
ATOM 713 O O . HIS A 1 92 ? 0.802 11.250 6.337 1.00 97.75 92 HIS A O 1
ATOM 719 N N . GLU A 1 93 ? -1.021 9.970 6.078 1.00 95.88 93 GLU A N 1
ATOM 720 C CA . GLU A 1 93 ? -1.623 10.239 7.386 1.00 95.88 93 GLU A CA 1
ATOM 721 C C . GLU A 1 93 ? -0.868 9.543 8.514 1.00 95.88 93 GLU A C 1
ATOM 723 O O . GLU A 1 93 ? -1.046 9.876 9.679 1.00 95.88 93 GLU A O 1
ATOM 728 N N . GLY A 1 94 ? -0.013 8.578 8.165 1.00 97.12 94 GLY A N 1
ATOM 729 C CA . GLY A 1 94 ? 0.878 7.907 9.100 1.00 97.12 94 GLY A CA 1
ATOM 730 C C . GLY A 1 94 ? 0.331 6.627 9.725 1.00 97.12 94 GLY A C 1
ATOM 731 O O . GLY A 1 94 ? 1.089 5.985 10.447 1.00 97.12 94 GLY A O 1
ATOM 732 N N . PHE A 1 95 ? -0.911 6.224 9.431 1.00 96.69 95 PHE A N 1
ATOM 733 C CA . PHE A 1 95 ? -1.496 4.997 9.977 1.00 96.69 95 PHE A CA 1
ATOM 734 C C . PHE A 1 95 ? -0.798 3.761 9.401 1.00 96.69 95 PHE A C 1
ATOM 736 O O . PHE A 1 95 ? -0.707 3.614 8.180 1.00 96.69 95 PHE A O 1
ATOM 743 N N . CYS A 1 96 ? -0.293 2.882 10.266 1.00 97.06 96 CYS A N 1
ATOM 744 C CA . CYS A 1 96 ? 0.446 1.691 9.846 1.00 97.06 96 CYS A CA 1
ATOM 745 C C . CYS A 1 96 ? -0.462 0.448 9.801 1.00 97.06 96 CYS A C 1
ATOM 747 O O . CYS A 1 96 ? -1.127 0.105 10.775 1.00 97.06 96 CYS A O 1
ATOM 749 N N . LEU A 1 97 ? -0.445 -0.279 8.680 1.00 94.06 97 LEU A N 1
ATOM 750 C CA . LEU A 1 97 ? -1.172 -1.549 8.492 1.00 94.06 97 LEU A CA 1
ATOM 751 C C . LEU A 1 97 ? -0.425 -2.776 9.047 1.00 94.06 97 LEU A C 1
ATOM 753 O O . LEU A 1 97 ? -0.629 -3.902 8.593 1.00 94.06 97 LEU A O 1
ATOM 757 N N . TRP A 1 98 ? 0.491 -2.564 9.986 1.00 92.25 98 TRP A N 1
ATOM 758 C CA . TRP A 1 98 ? 1.253 -3.607 10.665 1.00 92.25 98 TRP A CA 1
ATOM 759 C C . TRP A 1 98 ? 1.449 -3.211 12.129 1.00 92.25 98 TRP A C 1
ATOM 761 O O . TRP A 1 98 ? 1.352 -2.032 12.450 1.00 92.25 98 TRP A O 1
ATOM 771 N N . ASP A 1 99 ? 1.749 -4.181 12.992 1.00 92.56 99 ASP A N 1
ATOM 772 C CA . ASP A 1 99 ? 2.122 -3.944 14.394 1.00 92.56 99 ASP A CA 1
ATOM 773 C C . ASP A 1 99 ? 3.516 -3.293 14.471 1.00 92.56 99 ASP A C 1
ATOM 775 O O . ASP A 1 99 ? 4.555 -3.941 14.276 1.00 92.56 99 ASP A O 1
ATOM 779 N N . SER A 1 100 ? 3.540 -1.970 14.617 1.00 93.50 100 SER A N 1
ATOM 780 C CA . SER A 1 100 ? 4.737 -1.153 14.512 1.00 93.50 100 SER A CA 1
ATOM 781 C C . SER A 1 100 ? 5.376 -0.941 15.875 1.00 93.50 100 SER A C 1
ATOM 783 O O . SER A 1 100 ? 4.801 -0.365 16.784 1.00 93.50 100 SER A O 1
ATOM 785 N N . LYS A 1 101 ? 6.670 -1.247 15.994 1.00 94.81 101 LYS A N 1
ATOM 786 C CA . LYS A 1 101 ? 7.437 -0.991 17.230 1.00 94.81 101 LYS A CA 1
ATOM 787 C C . LYS A 1 101 ? 7.713 0.493 17.518 1.00 94.81 101 LYS A C 1
ATOM 789 O O . LYS A 1 101 ? 8.428 0.799 18.468 1.00 94.81 101 LYS A O 1
ATOM 794 N N . TYR A 1 102 ? 7.257 1.398 16.654 1.00 95.62 102 TYR A N 1
ATOM 795 C CA . TYR A 1 102 ? 7.682 2.801 16.637 1.00 95.62 102 TYR A CA 1
ATOM 796 C C . TYR A 1 102 ? 6.528 3.801 16.745 1.00 95.62 102 TYR A C 1
ATOM 798 O O . TYR A 1 102 ? 6.781 5.004 16.784 1.00 95.62 102 TYR A O 1
ATOM 806 N N . THR A 1 103 ? 5.277 3.342 16.748 1.00 94.31 103 THR A N 1
ATOM 807 C CA . THR A 1 103 ? 4.103 4.203 16.901 1.00 94.31 103 THR A CA 1
ATOM 808 C C . THR A 1 103 ? 2.903 3.377 17.328 1.00 94.31 103 THR A C 1
ATOM 810 O O . THR A 1 103 ? 2.738 2.274 16.834 1.00 94.31 103 THR A O 1
ATOM 813 N N . ASP A 1 104 ? 2.041 3.954 18.161 1.00 92.62 104 ASP A N 1
ATOM 814 C CA . ASP A 1 104 ? 0.746 3.361 18.510 1.00 92.62 104 ASP A CA 1
ATOM 815 C C . ASP A 1 104 ? -0.341 3.693 17.462 1.00 92.62 104 ASP A C 1
ATOM 817 O O . ASP A 1 104 ? -1.500 3.300 17.592 1.00 92.62 104 ASP A O 1
ATOM 821 N N . TYR A 1 105 ? -0.001 4.467 16.419 1.00 94.62 105 TYR A N 1
ATOM 822 C CA . TYR A 1 105 ? -0.915 4.816 15.331 1.00 94.62 105 TYR A CA 1
ATOM 823 C C . TYR A 1 105 ? -0.897 3.744 14.237 1.00 94.62 105 TYR A C 1
ATOM 825 O O . TYR A 1 105 ? -0.447 3.953 13.105 1.00 94.62 105 TYR A O 1
ATOM 833 N N . ASP A 1 106 ? -1.363 2.558 14.611 1.00 94.06 106 ASP A N 1
ATOM 834 C CA . ASP A 1 106 ? -1.351 1.375 13.769 1.00 94.06 106 ASP A CA 1
ATOM 835 C C . ASP A 1 106 ? -2.550 0.448 14.030 1.00 94.06 106 ASP A C 1
ATOM 837 O O . ASP A 1 106 ? -3.473 0.764 14.787 1.00 94.06 106 ASP A O 1
ATOM 841 N N . CYS A 1 107 ? -2.582 -0.694 13.343 1.00 90.19 107 CYS A N 1
ATOM 842 C CA . CYS A 1 107 ? -3.660 -1.670 13.487 1.00 90.19 107 CYS A CA 1
ATOM 843 C C . CYS A 1 107 ? -3.438 -2.737 14.582 1.00 90.19 107 CYS A C 1
ATOM 845 O O . CYS A 1 107 ? -4.271 -3.642 14.672 1.00 90.19 107 CYS A O 1
ATOM 847 N N . SER A 1 108 ? -2.379 -2.652 15.406 1.00 84.94 108 SER A N 1
ATOM 848 C CA . SER A 1 108 ? -2.027 -3.620 16.475 1.00 84.94 108 SER A CA 1
ATOM 849 C C . SER A 1 108 ? -3.227 -3.944 17.380 1.00 84.94 108 SER A C 1
ATOM 851 O O . SER A 1 108 ? -3.644 -5.095 17.520 1.00 84.94 108 SER A O 1
ATOM 853 N N . GLU A 1 109 ? -3.895 -2.895 17.851 1.00 71.19 109 GLU A N 1
ATOM 854 C CA . GLU A 1 109 ? -5.118 -2.906 18.657 1.00 71.19 109 GLU A CA 1
ATOM 855 C C . GLU A 1 109 ? -6.267 -3.745 18.061 1.00 71.19 109 GLU A C 1
ATOM 857 O O . GLU A 1 109 ? -7.156 -4.225 18.767 1.00 71.19 109 GLU A O 1
ATOM 862 N N . LEU A 1 110 ? -6.302 -3.932 16.740 1.00 66.81 110 LEU A N 1
ATOM 863 C CA . LEU A 1 110 ? -7.336 -4.715 16.059 1.00 66.81 110 LEU A CA 1
ATOM 864 C C . LEU A 1 110 ? -6.973 -6.190 15.888 1.00 66.81 110 LEU A C 1
ATOM 866 O O . LEU A 1 110 ? -7.877 -6.988 15.612 1.00 66.81 110 LEU A O 1
ATOM 870 N N . PHE A 1 111 ? -5.702 -6.563 16.052 1.00 62.66 111 PHE A N 1
ATOM 871 C CA . PHE A 1 111 ? -5.288 -7.966 16.079 1.00 62.66 111 PHE A CA 1
ATOM 872 C C . PHE A 1 111 ? -5.779 -8.650 17.351 1.00 62.66 111 PHE A C 1
ATOM 874 O O . PHE A 1 111 ? -6.356 -9.730 17.260 1.00 62.66 111 PHE A O 1
ATOM 881 N N . GLU A 1 112 ? -5.684 -7.984 18.504 1.00 54.81 112 GLU A N 1
ATOM 882 C CA . GLU A 1 112 ? -6.238 -8.507 19.762 1.00 54.81 112 GLU A CA 1
ATOM 883 C C . GLU A 1 112 ? -7.768 -8.641 19.718 1.00 54.81 112 GLU A C 1
ATOM 885 O O . GLU A 1 112 ? -8.357 -9.505 20.364 1.00 54.81 112 GLU A O 1
ATOM 890 N N . ARG A 1 113 ? -8.430 -7.818 18.893 1.00 54.50 113 ARG A N 1
ATOM 891 C CA . ARG A 1 113 ? -9.883 -7.861 18.678 1.00 54.50 113 ARG A CA 1
ATOM 892 C C . ARG A 1 113 ? -10.323 -8.817 17.565 1.00 54.50 113 ARG A C 1
ATOM 894 O O . ARG A 1 113 ? -11.511 -8.824 17.249 1.00 54.50 113 ARG A O 1
ATOM 901 N N . ASN A 1 114 ? -9.425 -9.611 16.968 1.00 53.91 114 ASN A N 1
ATOM 902 C CA . ASN A 1 114 ? -9.732 -10.527 15.855 1.00 53.91 114 ASN A CA 1
ATOM 903 C C . ASN A 1 114 ? -10.339 -9.842 14.603 1.00 53.91 114 ASN A C 1
ATOM 905 O O . ASN A 1 114 ? -11.011 -10.492 13.802 1.00 53.91 114 ASN A O 1
ATOM 909 N N . LYS A 1 115 ? -10.116 -8.531 14.410 1.00 54.53 115 LYS A N 1
ATOM 910 C CA . LYS A 1 115 ? -10.764 -7.740 13.341 1.00 54.53 115 LYS A CA 1
ATOM 911 C C . LYS A 1 115 ? -9.901 -7.515 12.102 1.00 54.53 115 LYS A C 1
ATOM 913 O O . LYS A 1 115 ? -10.447 -7.288 11.030 1.00 54.53 115 LYS A O 1
ATOM 918 N N . CYS A 1 116 ? -8.573 -7.545 12.229 1.00 53.53 116 CYS A N 1
ATOM 919 C CA . CYS A 1 116 ? -7.698 -7.135 11.125 1.00 53.53 116 CYS A CA 1
ATOM 920 C C . CYS A 1 116 ? -7.247 -8.295 10.217 1.00 53.53 116 CYS A C 1
ATOM 922 O O . CYS A 1 116 ? -7.020 -8.071 9.030 1.00 53.53 116 CYS A O 1
ATOM 924 N N . CYS A 1 117 ? -7.105 -9.523 10.742 1.00 49.62 117 CYS A N 1
ATOM 925 C CA . CYS A 1 117 ? -6.440 -10.631 10.031 1.00 49.62 117 CYS A CA 1
ATOM 926 C C . CYS A 1 117 ? -6.961 -12.047 10.374 1.00 49.62 117 CYS A C 1
ATOM 928 O O . CYS A 1 117 ? -6.175 -12.988 10.450 1.00 49.62 117 CYS A O 1
ATOM 930 N N . THR A 1 118 ? -8.266 -12.262 10.563 1.00 44.38 118 THR A N 1
ATOM 931 C CA . THR A 1 118 ? -8.822 -13.603 10.873 1.00 44.38 118 THR A CA 1
ATOM 932 C C . THR A 1 118 ? -9.051 -14.518 9.659 1.00 44.38 118 THR A C 1
ATOM 934 O O . THR A 1 118 ? -9.818 -15.471 9.732 1.00 44.38 118 THR A O 1
ATOM 937 N N . GLY A 1 119 ? -8.306 -14.314 8.569 1.00 43.84 119 GLY A N 1
ATOM 938 C CA . GLY A 1 119 ? -8.242 -15.230 7.420 1.00 43.84 119 GLY A CA 1
ATOM 939 C C . GLY A 1 119 ? -7.205 -16.359 7.554 1.00 43.84 119 GLY A C 1
ATOM 940 O O . GLY A 1 119 ? -6.758 -16.901 6.538 1.00 43.84 119 GLY A O 1
ATOM 941 N N . ALA A 1 120 ? -6.771 -16.690 8.777 1.00 36.22 120 ALA A N 1
ATOM 942 C CA . ALA A 1 120 ? -5.860 -17.804 9.048 1.00 36.22 120 ALA A CA 1
ATOM 943 C C . ALA A 1 120 ? -6.629 -19.137 9.081 1.00 36.22 120 ALA A C 1
ATOM 945 O O . ALA A 1 120 ? -6.944 -19.676 10.141 1.00 36.22 120 ALA A O 1
ATOM 946 N N . GLY A 1 121 ? -6.942 -19.630 7.884 1.00 34.56 121 GLY A N 1
ATOM 947 C CA . GLY A 1 121 ? -7.022 -21.058 7.581 1.00 34.56 121 GLY A CA 1
ATOM 948 C C . GLY A 1 121 ? -5.792 -21.467 6.788 1.00 34.56 121 GLY A C 1
ATOM 949 O O . GLY A 1 121 ? -5.469 -20.734 5.810 1.00 34.56 121 GLY A O 1
#

InterPro domains:
  IPR000933 Glycoside hydrolase, family 29 [PTHR10030] (16-103)
  IPR017853 Glycoside hydrolase superfamily [SSF51445] (22-107)
  IPR057739 Glycoside hydrolase family 29, N-terminal [PF01120] (60-108)

Secondary structure (DSSP, 8-state):
----------------------SS--HHHHHHHHT---EEE--SHHHHHT-S---S-S-GGG---S---HHHHHHHHHHTT---EEE-SB-TT--BSS--TT-SSBSHHHHTTT-S-----

pLDDT: mean 85.73, std 17.24, range [34.56, 98.38]

Organism: Sphingobacterium multivorum (NCBI:txid28454)

Nearest PDB structures (foldseek):
  6org-assembly2_B  TM=9.541E-01  e=2.887E-06  Streptococcus pneumoniae TIGR4
  3mo4-assembly1_A  TM=9.736E-01  e=6.934E-06  Bifidobacterium longum subsp. infantis ATCC 15697 = JCM 1222 = DSM 20088
  6orh-assembly1_A  TM=9.600E-01  e=1.039E-05  Streptococcus pneumoniae TIGR4
  5k9h-assembly1_A  TM=9.566E-01  e=3.740E-05  unidentified
  8ayr-assembly2_B  TM=9.695E-01  e=9.612E-05  Akkermansia muciniphila

Foldseek 3Di:
DDDDDDDDPPPDPPDDPDDDDDPDDDPVRVVVVVQPAAEEDDDWPCVLVVHPDDQLPDALVSGAAPDDDVVVVVVVRVVVVHRDYHYCQADPSGEGDDDDPPDPNYCPVVVVVCGNDVPPD

Sequence (121 aa):
MALAVLGIHVGAQTKAIVPVPSVRPNAYQRAQIDQKYGMFVHFGMNTFHDQEWTDGSKPASTYAPSAIEVKQWVSTAKEAGMKYMILVTKHHEGFCLWDSKYTDYDCSELFERNKCCTGAG

Solvent-accessible surface area (backbone atoms only — not comparable to full-atom values): 8060 Å² total; per-residue (Å²): 138,82,86,83,81,81,79,81,79,78,80,71,84,86,68,84,90,67,93,75,83,76,94,64,76,54,75,67,54,47,54,55,61,68,49,72,50,59,47,77,45,87,64,56,62,36,68,70,65,81,34,95,77,57,89,49,82,71,60,57,84,61,56,70,67,91,77,66,61,66,68,57,56,54,52,51,40,50,74,73,65,36,66,49,76,46,72,48,52,54,58,95,40,56,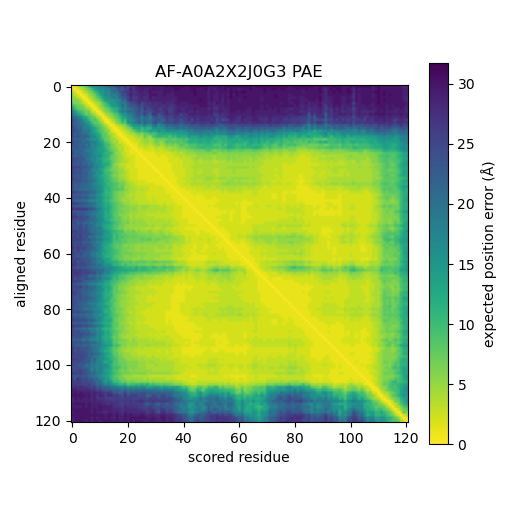52,27,76,46,77,51,97,85,51,88,50,28,44,48,77,32,54,84,66,61,50,67,68,76,68,80,122